Protein AF-A0A8J7PKR7-F1 (afdb_monomer)

Sequence (104 aa):
MIESKIGQRVVGLFLLLVGGGLTAWSWYTAVNDGNFYRKAAALLPVVAVAGLGMLLFPIDMERLRAEHGVDRPQKLAHYPRAWKVLFVVAILAGLGNWLAISQW

Secondary structure (DSSP, 8-state):
---SHHHHHHHHHHHHHHHHHH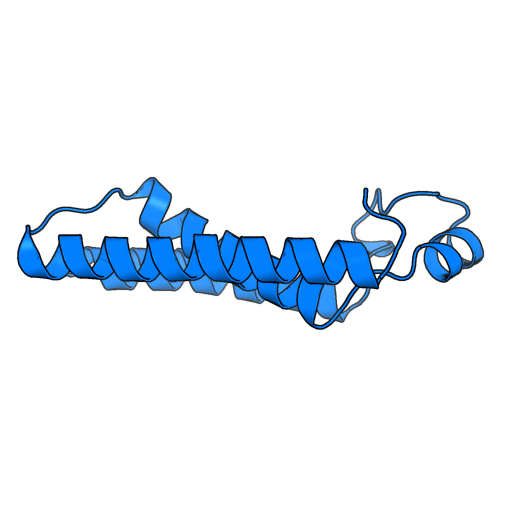HHHHHHHHHHHS---HHHHHHHHHHHHHHHHHHHS---HHHHHHHHS-SS--SGGGS-HHHHHHHHHHHHHHHHHHHHHTT-

pLDDT: mean 92.78, std 4.89, range [66.88, 98.19]

Radius of gyration: 15.97 Å; Cα contacts (8 Å, |Δi|>4): 128; chains: 1; bounding box: 36×24×44 Å

Mean predicted aligned error: 3.8 Å

Nearest PDB structures (foldseek):
  1lvf-assembly2_B  TM=3.876E-01  e=3.716E+00  Rattus norvegicus

Structure (mmCIF, N/CA/C/O backbone):
data_AF-A0A8J7PKR7-F1
#
_entry.id   AF-A0A8J7PKR7-F1
#
loop_
_atom_site.group_PDB
_atom_site.id
_atom_site.type_symbol
_atom_site.label_atom_id
_atom_site.label_alt_id
_atom_site.label_comp_id
_atom_site.label_asym_id
_atom_site.label_entity_id
_atom_site.label_seq_id
_atom_site.pdbx_PDB_ins_code
_atom_site.Cartn_x
_atom_site.Cartn_y
_atom_site.Cartn_z
_atom_site.occupancy
_atom_site.B_iso_or_equiv
_atom_site.auth_seq_id
_atom_site.auth_comp_id
_atom_site.auth_asym_id
_atom_site.auth_atom_id
_atom_site.pdbx_PDB_model_num
ATOM 1 N N . MET A 1 1 ? 13.863 -8.984 -5.688 1.00 66.88 1 MET A N 1
ATOM 2 C CA . MET A 1 1 ? 12.656 -8.445 -6.350 1.00 66.88 1 MET A CA 1
ATOM 3 C C . MET A 1 1 ? 12.141 -9.552 -7.242 1.00 66.88 1 MET A C 1
ATOM 5 O O . MET A 1 1 ? 12.970 -10.187 -7.877 1.00 66.88 1 MET A O 1
ATOM 9 N N . ILE A 1 2 ? 10.849 -9.869 -7.201 1.00 79.75 2 ILE A N 1
ATOM 10 C CA . ILE A 1 2 ? 10.322 -11.000 -7.970 1.00 79.75 2 ILE A CA 1
ATOM 11 C C . ILE A 1 2 ? 10.247 -10.590 -9.436 1.00 79.75 2 ILE A C 1
ATOM 13 O O . ILE A 1 2 ? 9.537 -9.647 -9.775 1.00 79.75 2 ILE A O 1
ATOM 17 N N . GLU A 1 3 ? 11.008 -11.268 -10.288 1.00 79.25 3 GLU A N 1
ATOM 18 C CA . GLU A 1 3 ? 11.106 -10.919 -11.708 1.00 79.25 3 GLU A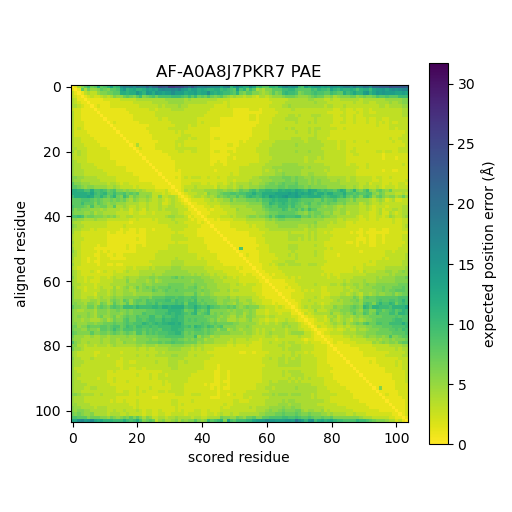 CA 1
ATOM 19 C C . GLU A 1 3 ? 9.863 -11.356 -12.484 1.00 79.25 3 GLU A C 1
ATOM 21 O O . GLU A 1 3 ? 9.389 -10.641 -13.364 1.00 79.25 3 GLU A O 1
ATOM 26 N N . SER A 1 4 ? 9.264 -12.488 -12.102 1.00 91.56 4 SER A N 1
ATOM 27 C CA . SER A 1 4 ? 8.076 -12.998 -12.777 1.00 91.56 4 SER A CA 1
ATOM 28 C C . SER A 1 4 ? 6.824 -12.199 -12.409 1.00 91.56 4 SER A C 1
ATOM 30 O O . SER A 1 4 ? 6.505 -11.981 -11.237 1.00 91.56 4 SER A O 1
ATOM 32 N N . LYS A 1 5 ? 6.041 -11.822 -13.427 1.00 92.38 5 LYS A N 1
ATOM 33 C CA . LYS A 1 5 ? 4.745 -11.146 -13.241 1.00 92.38 5 LYS A CA 1
ATOM 34 C C . LYS A 1 5 ? 3.797 -11.976 -12.367 1.00 92.38 5 LYS A C 1
ATOM 36 O O . LYS A 1 5 ? 3.095 -11.426 -11.527 1.00 92.38 5 LYS A O 1
ATOM 41 N N . ILE A 1 6 ? 3.810 -13.302 -12.524 1.00 94.94 6 ILE A N 1
ATOM 42 C CA . ILE A 1 6 ? 2.999 -14.227 -11.718 1.00 94.94 6 ILE A CA 1
ATOM 43 C C . ILE A 1 6 ? 3.432 -14.193 -10.252 1.00 94.94 6 ILE A C 1
ATOM 45 O O . ILE A 1 6 ? 2.585 -14.057 -9.375 1.00 94.94 6 ILE A O 1
ATOM 49 N N . GLY A 1 7 ? 4.733 -14.255 -9.966 1.00 95.38 7 GLY A N 1
ATOM 50 C CA . GLY A 1 7 ? 5.205 -14.215 -8.587 1.00 95.38 7 GLY A CA 1
ATOM 51 C C . GLY A 1 7 ? 4.935 -12.861 -7.917 1.00 95.38 7 GLY A C 1
ATOM 52 O O . GLY A 1 7 ? 4.539 -12.828 -6.754 1.00 95.38 7 GLY A O 1
ATOM 53 N N . GLN A 1 8 ? 5.050 -11.748 -8.656 1.00 95.31 8 GLN A N 1
ATOM 54 C CA . GLN A 1 8 ? 4.625 -10.432 -8.162 1.00 95.31 8 GLN A CA 1
ATOM 55 C C . GLN A 1 8 ? 3.134 -10.418 -7.807 1.00 95.31 8 GLN A C 1
ATOM 57 O O . GLN A 1 8 ? 2.768 -9.911 -6.751 1.00 95.31 8 GLN A O 1
ATOM 62 N N . ARG A 1 9 ? 2.280 -11.020 -8.642 1.00 96.62 9 ARG A N 1
ATOM 63 C CA . ARG A 1 9 ? 0.840 -11.128 -8.378 1.00 96.62 9 ARG A CA 1
ATOM 64 C C . ARG A 1 9 ? 0.522 -11.973 -7.153 1.00 96.62 9 ARG A C 1
ATOM 66 O O . ARG A 1 9 ? -0.319 -11.571 -6.362 1.00 96.62 9 ARG A O 1
ATOM 73 N N . VAL A 1 10 ? 1.198 -13.106 -6.971 1.00 97.75 10 VAL A N 1
ATOM 74 C CA . VAL A 1 10 ? 1.009 -13.971 -5.793 1.00 97.75 10 VAL A CA 1
ATOM 75 C C . VAL A 1 10 ? 1.385 -13.231 -4.510 1.00 97.75 10 VAL A C 1
ATOM 77 O O . VAL A 1 10 ? 0.614 -13.236 -3.553 1.00 97.75 10 VAL A O 1
ATOM 80 N N . VAL A 1 11 ? 2.522 -12.529 -4.501 1.00 96.62 11 VAL A N 1
ATOM 81 C CA . VAL A 1 11 ? 2.898 -11.689 -3.354 1.00 96.62 11 VAL A CA 1
ATOM 82 C C . VAL A 1 11 ? 1.926 -10.529 -3.170 1.00 96.62 11 VAL A C 1
ATOM 84 O O . VAL A 1 11 ? 1.539 -10.239 -2.043 1.00 96.62 11 VAL A O 1
ATOM 87 N N . GLY A 1 12 ? 1.475 -9.908 -4.258 1.00 97.19 12 GLY A N 1
ATOM 88 C CA . GLY A 1 12 ? 0.458 -8.863 -4.215 1.00 97.19 12 GLY A CA 1
ATOM 89 C C . GLY A 1 12 ? -0.842 -9.332 -3.570 1.00 97.19 12 GLY A C 1
ATOM 90 O O . GLY A 1 12 ? -1.356 -8.671 -2.672 1.00 97.19 12 GLY A O 1
ATOM 91 N N . LEU A 1 13 ? -1.327 -10.510 -3.963 1.00 98.06 13 LEU A N 1
ATOM 92 C CA . LEU A 1 13 ? -2.506 -11.139 -3.378 1.00 98.06 13 LEU A CA 1
ATOM 93 C C . LEU A 1 13 ? -2.308 -11.423 -1.886 1.00 98.06 13 LEU A C 1
ATOM 95 O O . LEU A 1 13 ? -3.179 -11.100 -1.085 1.00 98.06 13 LEU A O 1
ATOM 99 N N . PHE A 1 14 ? -1.156 -11.976 -1.502 1.00 97.94 14 PHE A N 1
ATOM 100 C CA . PHE A 1 14 ? -0.832 -12.216 -0.098 1.00 97.94 14 PHE A CA 1
ATOM 101 C C . PHE A 1 14 ? -0.857 -10.919 0.726 1.00 97.94 14 PHE A C 1
ATOM 103 O O . PHE A 1 14 ? -1.518 -10.862 1.761 1.00 97.94 14 PHE A O 1
ATOM 110 N N . LEU A 1 15 ? -0.200 -9.855 0.250 1.00 97.88 15 LEU A N 1
ATOM 111 C CA . LEU A 1 15 ? -0.182 -8.555 0.929 1.00 97.88 15 LEU A CA 1
ATOM 112 C C . LEU A 1 15 ? -1.572 -7.917 1.004 1.00 97.88 15 LEU A C 1
ATOM 114 O O . LEU A 1 15 ? -1.913 -7.333 2.030 1.00 97.88 15 LEU A O 1
ATOM 118 N N . LEU A 1 16 ? -2.379 -8.051 -0.050 1.00 98.06 16 LEU A N 1
ATOM 119 C CA . LEU A 1 16 ? -3.759 -7.574 -0.070 1.00 98.06 16 LEU A CA 1
ATOM 120 C C . LEU A 1 16 ? -4.601 -8.274 1.002 1.00 98.06 16 LEU A C 1
ATOM 122 O O . LEU A 1 16 ? -5.283 -7.605 1.773 1.00 98.06 16 LEU A O 1
ATOM 126 N N . LEU A 1 17 ? -4.528 -9.605 1.070 1.00 98.19 17 LEU A N 1
ATOM 127 C CA . LEU A 1 17 ? -5.289 -10.400 2.033 1.00 98.19 17 LEU A CA 1
ATOM 128 C C . LEU A 1 17 ? -4.845 -10.133 3.473 1.00 98.19 17 LEU A C 1
ATOM 130 O O . LEU A 1 17 ? -5.689 -9.919 4.338 1.00 98.19 17 LEU A O 1
ATOM 134 N N . VAL A 1 18 ? -3.536 -10.099 3.732 1.00 97.69 18 VAL A N 1
ATOM 135 C CA . VAL A 1 18 ? -3.003 -9.841 5.078 1.00 97.69 18 VAL A CA 1
ATOM 136 C C . VAL A 1 18 ? -3.265 -8.398 5.503 1.00 97.69 18 VAL A C 1
ATOM 138 O O . VAL A 1 18 ? -3.787 -8.171 6.589 1.00 97.69 18 VAL A O 1
ATOM 141 N N . GLY A 1 19 ? -2.949 -7.418 4.654 1.00 97.44 19 GLY A N 1
ATOM 142 C CA . GLY A 1 19 ? -3.183 -6.005 4.949 1.00 97.44 19 GLY A CA 1
ATOM 143 C C . GLY A 1 19 ? -4.667 -5.713 5.155 1.00 97.44 19 GLY A C 1
ATOM 144 O O . GLY A 1 19 ? -5.046 -5.165 6.185 1.00 97.44 19 GLY A O 1
ATOM 145 N N . GLY A 1 20 ? -5.517 -6.150 4.222 1.00 97.50 20 GLY A N 1
ATOM 146 C CA . GLY A 1 20 ? -6.964 -5.951 4.298 1.00 97.50 20 GLY A CA 1
ATOM 147 C C . GLY A 1 20 ? -7.603 -6.695 5.469 1.00 97.50 20 GLY A C 1
ATOM 148 O O . GLY A 1 20 ? -8.401 -6.113 6.200 1.00 97.50 20 GLY A 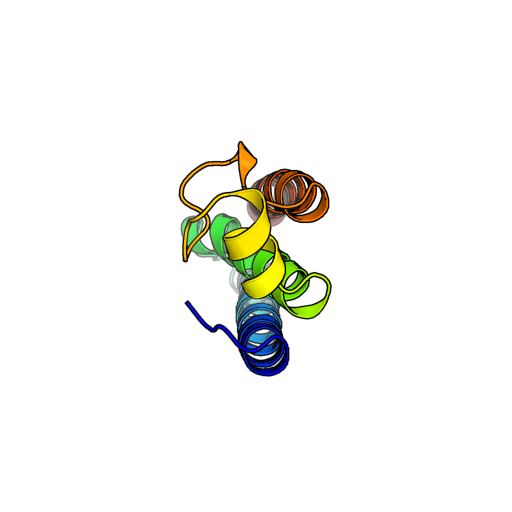O 1
ATOM 149 N N . GLY A 1 21 ? -7.209 -7.950 5.699 1.00 97.25 21 GLY A N 1
ATOM 150 C CA . GLY A 1 21 ? -7.693 -8.757 6.817 1.00 97.25 21 GLY A CA 1
ATOM 151 C C . GLY A 1 21 ? -7.322 -8.162 8.174 1.00 97.25 21 GLY A C 1
ATOM 152 O O . GLY A 1 21 ? -8.180 -8.048 9.045 1.00 97.25 21 GLY A O 1
ATOM 153 N N . LEU A 1 22 ? -6.078 -7.707 8.348 1.00 96.44 22 LEU A N 1
ATOM 154 C CA . LEU A 1 22 ? -5.651 -7.059 9.589 1.00 96.44 22 LEU A CA 1
ATOM 155 C C . LEU A 1 22 ? -6.270 -5.664 9.765 1.00 96.44 22 LEU A C 1
ATOM 157 O O . LEU A 1 22 ? -6.549 -5.267 10.894 1.00 96.44 22 LEU A O 1
ATOM 161 N N . THR A 1 23 ? -6.528 -4.919 8.684 1.00 96.94 23 THR A N 1
ATOM 162 C CA . THR A 1 23 ? -7.309 -3.674 8.759 1.00 96.94 23 THR A CA 1
ATOM 163 C C . THR A 1 23 ? -8.735 -3.955 9.232 1.00 96.94 23 THR A C 1
ATOM 165 O O . THR A 1 23 ? -9.202 -3.284 10.150 1.00 96.94 23 THR A O 1
ATOM 168 N N . ALA A 1 24 ? -9.406 -4.963 8.667 1.00 96.56 24 ALA A N 1
ATOM 169 C CA . ALA A 1 24 ? -10.748 -5.365 9.088 1.00 96.56 24 ALA A CA 1
ATOM 170 C C . ALA A 1 24 ? -10.769 -5.838 10.550 1.00 96.56 24 ALA A C 1
ATOM 172 O O . ALA A 1 24 ? -11.637 -5.432 11.319 1.00 96.56 24 ALA A O 1
ATOM 173 N N . TRP A 1 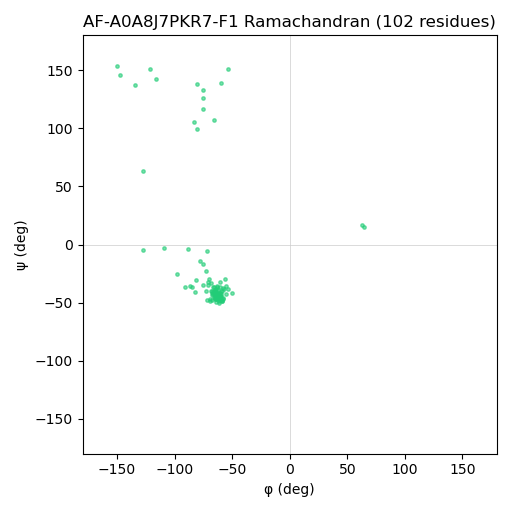25 ? -9.769 -6.624 10.960 1.00 95.31 25 TRP A N 1
ATOM 174 C CA . TRP A 1 25 ? -9.589 -7.028 12.353 1.00 95.31 25 TRP A CA 1
ATOM 175 C C . TRP A 1 25 ? -9.400 -5.821 13.278 1.00 95.31 25 TRP A C 1
ATOM 177 O O . TRP A 1 25 ? -10.020 -5.753 14.332 1.00 95.31 25 TRP A O 1
ATOM 187 N N . SER A 1 26 ? -8.576 -4.843 12.890 1.00 94.94 26 SER A N 1
ATOM 188 C CA . SER A 1 26 ? -8.360 -3.635 13.695 1.00 94.94 26 SER A CA 1
ATOM 189 C C . SER A 1 26 ? -9.652 -2.846 13.902 1.00 94.94 26 SER A C 1
ATOM 191 O O . SER A 1 26 ? -9.846 -2.283 14.974 1.00 94.94 26 SER A O 1
ATOM 193 N N . TRP A 1 27 ? -10.522 -2.792 12.894 1.00 95.88 27 TRP A N 1
ATOM 194 C CA . TRP A 1 27 ? -11.848 -2.189 13.022 1.00 95.88 27 TRP A CA 1
ATOM 195 C C . TRP A 1 27 ? -12.756 -2.994 13.945 1.00 95.88 27 TRP A C 1
ATOM 197 O O . TRP A 1 27 ? -13.443 -2.414 14.780 1.00 95.88 27 TRP A O 1
ATOM 207 N N . TYR A 1 28 ? -12.720 -4.322 13.840 1.00 95.12 28 TYR A N 1
ATOM 208 C CA . TYR A 1 28 ? -13.452 -5.200 14.745 1.00 95.12 28 TYR A CA 1
ATOM 209 C C . TYR A 1 28 ? -13.052 -4.964 16.211 1.00 95.12 28 TYR A C 1
ATOM 211 O O . TYR A 1 28 ? -13.930 -4.819 17.056 1.00 95.12 28 TYR A O 1
ATOM 219 N N . THR A 1 29 ? -11.757 -4.859 16.527 1.00 93.69 29 THR A N 1
ATOM 220 C CA . THR A 1 29 ? -11.312 -4.590 17.908 1.00 93.69 29 THR A CA 1
ATOM 221 C C . THR A 1 29 ? -11.612 -3.159 18.350 1.00 93.69 29 THR A C 1
ATOM 223 O O . THR A 1 29 ? -11.958 -2.944 19.506 1.00 93.69 29 THR A O 1
ATOM 226 N N . ALA A 1 30 ? -11.536 -2.173 17.448 1.00 94.31 30 ALA A N 1
ATOM 227 C CA . ALA A 1 30 ? -11.900 -0.795 17.778 1.00 94.31 30 ALA A CA 1
ATOM 228 C C . ALA A 1 30 ? -13.375 -0.691 18.192 1.00 94.31 30 ALA A C 1
ATOM 230 O O . ALA A 1 30 ? -13.684 -0.096 19.216 1.00 94.31 30 ALA A O 1
ATOM 231 N N . VAL A 1 31 ? -14.272 -1.328 17.433 1.00 95.25 31 VAL A N 1
ATOM 232 C CA . VAL A 1 31 ? -15.719 -1.270 17.686 1.00 95.25 31 VAL A CA 1
ATOM 233 C C . VAL A 1 31 ? -16.129 -2.082 18.917 1.00 95.25 31 VAL A C 1
ATOM 235 O O . VAL A 1 31 ? -16.992 -1.636 19.667 1.00 95.25 31 VAL A O 1
ATOM 238 N N . ASN A 1 32 ? -15.543 -3.264 19.132 1.00 94.69 32 ASN A N 1
ATOM 239 C CA . ASN A 1 32 ? -15.972 -4.158 20.216 1.00 94.69 32 ASN A CA 1
ATOM 240 C C . ASN A 1 32 ? -15.214 -3.936 21.531 1.00 94.69 32 ASN A C 1
ATOM 242 O O . ASN A 1 32 ? -15.816 -4.018 22.599 1.00 94.69 32 ASN A O 1
ATOM 246 N N . ASP A 1 33 ? -13.916 -3.636 21.459 1.00 92.31 33 ASP A N 1
ATOM 247 C CA . ASP A 1 33 ? -13.035 -3.571 22.631 1.00 92.31 33 ASP A CA 1
ATOM 248 C C . ASP A 1 33 ? -12.610 -2.131 22.969 1.00 92.31 33 ASP A C 1
ATOM 250 O O . ASP A 1 33 ? -11.865 -1.920 23.930 1.00 92.31 33 ASP A O 1
ATOM 254 N N . GLY A 1 34 ? -13.018 -1.141 22.161 1.00 89.75 34 GLY A N 1
ATOM 255 C CA . GLY A 1 34 ? -12.630 0.270 22.304 1.00 89.75 34 GLY A CA 1
ATOM 256 C C . GLY A 1 34 ? -11.127 0.513 22.137 1.00 89.75 34 GLY A C 1
ATOM 257 O O . GLY A 1 34 ? -10.600 1.526 22.591 1.00 89.75 34 GLY A O 1
ATOM 258 N N . ASN A 1 35 ? -10.401 -0.449 21.555 1.00 87.06 35 ASN A N 1
ATOM 259 C CA . ASN A 1 35 ? -8.946 -0.432 21.490 1.00 87.06 35 ASN A CA 1
ATOM 260 C C . ASN A 1 35 ? -8.435 -0.794 20.094 1.00 87.06 35 ASN A C 1
ATOM 262 O O . ASN A 1 35 ? -8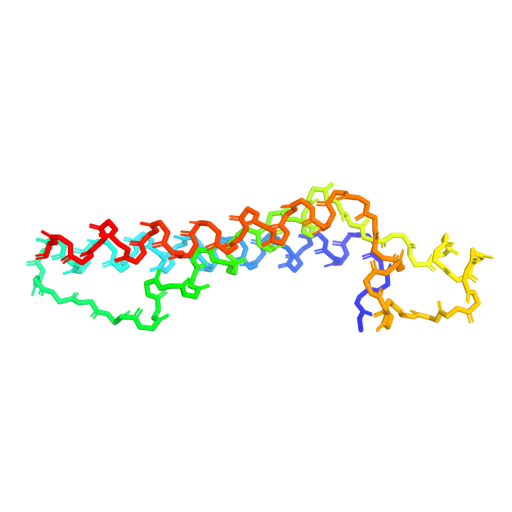.869 -1.756 19.457 1.00 87.06 35 ASN A O 1
ATOM 266 N N . PHE A 1 36 ? -7.432 -0.044 19.632 1.00 90.81 36 PHE A N 1
ATOM 267 C CA . PHE A 1 36 ? -6.729 -0.331 18.387 1.00 90.81 36 PHE A CA 1
ATOM 268 C C . PHE A 1 36 ? -5.270 0.131 18.425 1.00 90.81 36 PHE A C 1
ATOM 270 O O . PHE A 1 36 ? -4.884 1.092 19.097 1.00 90.81 36 PHE A O 1
ATOM 277 N N . TYR A 1 37 ? -4.432 -0.529 17.629 1.00 89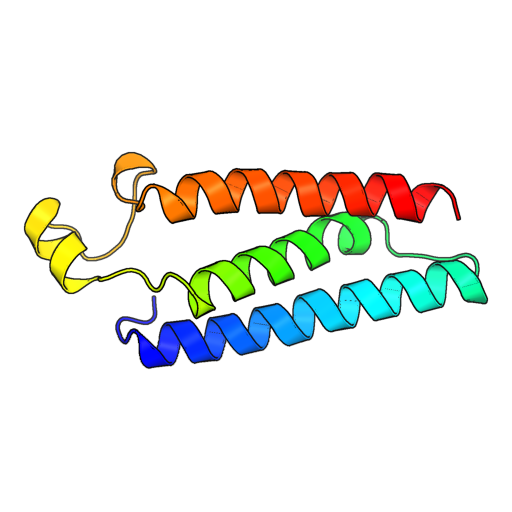.62 37 TYR A N 1
ATOM 278 C CA . TYR A 1 37 ? -3.035 -0.140 17.474 1.00 89.62 37 TYR A CA 1
ATOM 279 C C . TYR A 1 37 ? -2.905 0.983 16.444 1.00 89.62 37 TYR A C 1
ATOM 281 O O . TYR A 1 37 ? -2.949 0.744 15.238 1.00 89.62 37 TYR A O 1
ATOM 289 N N . ARG A 1 38 ? -2.655 2.213 16.909 1.00 87.25 38 ARG A N 1
ATOM 290 C CA . ARG A 1 38 ? -2.541 3.416 16.053 1.00 87.25 38 ARG A CA 1
ATOM 291 C C . ARG A 1 38 ? -1.601 3.249 14.853 1.00 87.25 38 ARG A C 1
ATOM 293 O O . ARG A 1 38 ? -1.928 3.665 13.748 1.00 87.25 38 ARG A O 1
ATOM 300 N N . LYS A 1 39 ? -0.441 2.612 15.049 1.00 88.94 39 LYS A N 1
ATOM 301 C CA . LYS A 1 39 ? 0.524 2.363 13.961 1.00 88.94 39 LYS A CA 1
ATOM 302 C C . LYS A 1 39 ? -0.021 1.376 12.923 1.00 88.94 39 LYS A C 1
ATOM 304 O O . LYS A 1 39 ? 0.174 1.579 11.729 1.00 88.94 39 LYS A O 1
ATOM 309 N N . ALA A 1 40 ? -0.715 0.333 13.373 1.00 88.19 40 ALA A N 1
ATOM 310 C CA . ALA A 1 40 ? -1.307 -0.674 12.498 1.00 88.19 40 ALA A CA 1
ATOM 311 C C . ALA A 1 40 ? -2.470 -0.083 11.685 1.00 88.19 40 ALA A C 1
ATOM 313 O O . ALA A 1 40 ? -2.549 -0.306 10.480 1.00 88.19 40 ALA A O 1
ATOM 314 N N . ALA A 1 41 ? -3.291 0.762 12.315 1.00 87.50 41 ALA A N 1
ATOM 315 C CA . ALA A 1 41 ? -4.364 1.500 11.656 1.00 87.50 41 ALA A CA 1
ATOM 316 C C . ALA A 1 41 ? -3.881 2.348 10.466 1.00 87.50 41 ALA A C 1
ATOM 318 O O . ALA A 1 41 ? -4.583 2.440 9.465 1.00 87.50 41 ALA A O 1
ATOM 319 N N . ALA A 1 42 ? -2.684 2.935 10.533 1.00 91.00 42 ALA A N 1
ATOM 320 C CA . ALA A 1 42 ? -2.127 3.689 9.411 1.00 91.00 42 ALA A CA 1
ATOM 321 C C . ALA A 1 42 ? -1.446 2.789 8.361 1.00 91.00 42 ALA A C 1
ATOM 323 O O . ALA A 1 42 ? -1.584 3.019 7.163 1.00 91.00 42 ALA A O 1
ATOM 324 N N . LEU A 1 43 ? -0.696 1.767 8.790 1.00 93.56 43 LEU A N 1
ATOM 325 C CA . LEU A 1 43 ? 0.179 0.993 7.899 1.00 93.56 43 LEU A CA 1
ATOM 326 C C . LEU A 1 43 ? -0.526 -0.148 7.156 1.00 93.56 43 LEU A C 1
ATOM 328 O O . LEU A 1 43 ? -0.202 -0.415 6.003 1.00 93.56 43 LEU A O 1
ATOM 332 N N . LEU A 1 44 ? -1.480 -0.836 7.780 1.00 95.12 44 LEU A N 1
ATOM 333 C CA . LEU A 1 44 ? -2.118 -2.013 7.178 1.00 95.12 44 LEU A CA 1
ATOM 334 C C . LEU A 1 44 ? -2.932 -1.698 5.906 1.00 95.12 44 LEU A C 1
ATOM 336 O O . LEU A 1 44 ? -2.785 -2.435 4.926 1.00 95.12 44 LEU A O 1
ATOM 340 N N . PRO A 1 45 ? -3.678 -0.577 5.830 1.00 95.75 45 PRO A N 1
ATOM 341 C CA . PRO A 1 45 ? -4.330 -0.169 4.587 1.00 95.75 45 PRO A CA 1
ATOM 342 C C . PRO A 1 45 ? -3.325 0.151 3.472 1.00 95.75 45 PRO A C 1
ATOM 344 O O . PRO A 1 45 ? -3.563 -0.189 2.316 1.00 95.75 45 PRO A O 1
ATOM 347 N N . VAL A 1 46 ? -2.172 0.749 3.807 1.00 97.06 46 VAL A N 1
ATOM 348 C CA . VAL A 1 46 ? -1.081 1.010 2.845 1.00 97.06 46 VAL A CA 1
ATOM 349 C C . VAL A 1 46 ? -0.583 -0.309 2.255 1.00 97.06 46 VAL A C 1
ATOM 351 O O . VAL A 1 46 ? -0.425 -0.421 1.041 1.00 97.06 46 VAL A O 1
ATOM 354 N N . VAL A 1 47 ? -0.372 -1.321 3.104 1.00 96.62 47 VAL A N 1
ATOM 355 C CA . VAL A 1 47 ? 0.057 -2.662 2.680 1.00 96.62 47 VAL A CA 1
ATOM 356 C C . VAL A 1 47 ? -0.990 -3.310 1.774 1.00 96.62 47 VAL A C 1
ATOM 358 O O . VAL A 1 47 ? -0.627 -3.865 0.737 1.00 96.62 47 VAL A O 1
ATOM 361 N N . ALA A 1 48 ? -2.276 -3.186 2.109 1.00 97.44 48 ALA A N 1
ATOM 362 C CA . ALA A 1 48 ? -3.362 -3.715 1.290 1.00 97.44 48 ALA A CA 1
ATOM 363 C C . ALA A 1 48 ? -3.382 -3.080 -0.114 1.00 97.44 48 ALA A C 1
ATOM 365 O O . ALA A 1 48 ? -3.422 -3.788 -1.121 1.00 97.44 48 ALA A O 1
ATOM 366 N N . VAL A 1 49 ? -3.278 -1.747 -0.194 1.00 97.56 49 VAL A N 1
ATOM 367 C CA . VAL A 1 49 ? -3.240 -1.009 -1.469 1.00 97.56 49 VAL A CA 1
ATOM 368 C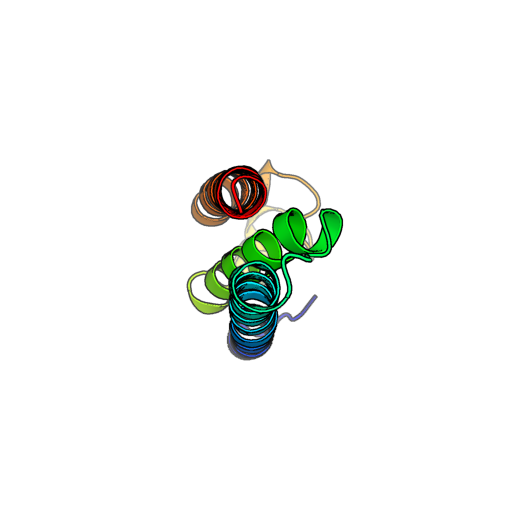 C . VAL A 1 49 ? -1.979 -1.337 -2.272 1.00 97.56 49 VAL A C 1
ATOM 370 O O . VAL A 1 49 ? -2.056 -1.518 -3.487 1.00 97.56 49 VAL A O 1
ATOM 373 N N . ALA A 1 50 ? -0.821 -1.469 -1.620 1.00 95.62 50 ALA A N 1
ATOM 374 C CA . ALA A 1 50 ? 0.409 -1.894 -2.285 1.00 95.62 50 ALA A CA 1
ATOM 375 C C . ALA A 1 50 ? 0.280 -3.316 -2.859 1.00 95.62 50 ALA A C 1
ATOM 377 O O . ALA A 1 50 ? 0.678 -3.556 -4.001 1.00 95.62 50 ALA A O 1
ATOM 378 N N . GLY A 1 51 ? -0.334 -4.236 -2.106 1.00 96.31 51 GLY A N 1
ATOM 379 C CA . GLY A 1 51 ? -0.650 -5.588 -2.563 1.00 96.31 51 GLY A CA 1
ATOM 380 C C . GLY A 1 51 ? -1.562 -5.595 -3.791 1.00 96.31 51 GLY A C 1
ATOM 381 O O . GLY A 1 51 ? -1.253 -6.247 -4.791 1.00 96.31 51 GLY A O 1
ATOM 382 N N . LEU A 1 52 ? -2.623 -4.783 -3.770 1.00 97.12 52 LEU A N 1
ATOM 383 C CA . LEU A 1 52 ? -3.503 -4.572 -4.924 1.00 97.12 52 LEU A CA 1
ATOM 384 C C . LEU A 1 52 ? -2.732 -4.025 -6.136 1.00 97.12 52 LEU A C 1
ATOM 386 O O . LEU A 1 52 ? -2.939 -4.471 -7.264 1.00 97.12 52 LEU A O 1
ATOM 390 N N . GLY A 1 53 ? -1.799 -3.102 -5.900 1.00 95.88 53 GLY A N 1
ATOM 391 C CA . GLY A 1 53 ? -0.903 -2.564 -6.917 1.00 95.88 53 GLY A CA 1
ATOM 392 C C . GLY A 1 53 ? -0.046 -3.633 -7.591 1.00 95.88 53 GLY A C 1
ATOM 393 O O . GLY A 1 53 ? -0.017 -3.708 -8.817 1.00 95.88 53 GLY A O 1
ATOM 394 N N . MET A 1 54 ? 0.595 -4.505 -6.807 1.00 94.62 54 MET A N 1
ATOM 395 C CA . MET A 1 54 ? 1.377 -5.635 -7.332 1.00 94.62 54 MET A CA 1
ATOM 396 C C . MET A 1 54 ? 0.512 -6.643 -8.098 1.00 94.62 54 MET A C 1
ATOM 398 O O . MET A 1 54 ? 0.960 -7.213 -9.094 1.00 94.62 54 MET A O 1
ATOM 402 N N . LEU A 1 55 ? -0.723 -6.862 -7.642 1.00 95.38 55 LEU A N 1
ATOM 403 C CA . LEU A 1 55 ? -1.664 -7.788 -8.264 1.00 95.38 55 LEU A CA 1
ATOM 404 C C . LEU A 1 55 ? -2.146 -7.285 -9.636 1.00 95.38 55 LEU A C 1
ATOM 406 O O . LEU A 1 55 ? -2.150 -8.035 -10.616 1.00 95.38 55 LEU A O 1
ATOM 410 N N . LEU A 1 56 ? -2.530 -6.012 -9.720 1.00 95.88 56 LEU A N 1
ATOM 411 C CA . LEU A 1 56 ? -3.114 -5.427 -10.929 1.00 95.88 56 LEU A CA 1
ATOM 412 C C . LEU A 1 56 ? -2.058 -4.905 -11.910 1.00 95.88 56 LEU A C 1
ATOM 414 O O . LEU A 1 56 ? -2.222 -5.039 -13.122 1.00 95.88 56 LEU A O 1
ATOM 418 N N . PHE A 1 57 ? -0.957 -4.352 -11.401 1.00 95.12 57 PHE A N 1
ATOM 419 C CA . PHE A 1 57 ? 0.053 -3.645 -12.189 1.00 95.12 57 PHE A CA 1
ATOM 420 C C . PHE A 1 57 ? 1.468 -4.187 -11.920 1.00 95.12 57 PHE A C 1
ATOM 422 O O . PHE A 1 57 ? 2.329 -3.446 -11.434 1.00 95.12 57 PHE A O 1
ATOM 429 N N . PRO A 1 58 ? 1.752 -5.467 -12.232 1.00 93.62 58 PRO A N 1
ATOM 430 C CA . PRO A 1 58 ? 3.095 -6.011 -12.063 1.00 93.62 58 PRO A CA 1
ATOM 431 C C . PRO A 1 58 ? 4.107 -5.220 -12.906 1.00 93.62 58 PRO A C 1
ATOM 433 O O . PRO A 1 58 ? 3.834 -4.848 -14.050 1.00 93.62 58 PRO A O 1
ATOM 436 N N . ILE A 1 59 ? 5.279 -4.961 -12.333 1.00 91.88 59 ILE A N 1
ATOM 437 C CA . ILE A 1 59 ? 6.366 -4.241 -12.994 1.00 91.88 59 ILE A CA 1
ATOM 438 C C . ILE A 1 59 ? 7.024 -5.175 -14.003 1.00 91.88 59 ILE A C 1
ATOM 440 O O . ILE A 1 59 ? 7.456 -6.280 -13.668 1.00 91.88 59 ILE A O 1
ATOM 444 N N . ASP A 1 60 ? 7.110 -4.700 -15.240 1.00 90.94 60 ASP A N 1
ATOM 445 C CA . ASP A 1 60 ? 7.797 -5.382 -16.323 1.00 90.94 60 ASP A CA 1
ATOM 446 C C . ASP A 1 60 ? 9.309 -5.123 -16.231 1.00 90.94 60 ASP A C 1
ATOM 448 O O . ASP A 1 60 ? 9.791 -4.050 -16.598 1.00 90.94 60 ASP A O 1
ATOM 452 N N . MET A 1 61 ? 10.047 -6.090 -15.679 1.00 89.00 61 MET A N 1
ATOM 453 C CA . MET A 1 61 ? 11.494 -5.964 -15.471 1.00 89.00 61 MET A CA 1
ATOM 454 C C . MET A 1 61 ? 12.282 -5.991 -16.784 1.00 89.00 61 MET A C 1
ATOM 456 O O . MET A 1 61 ? 13.326 -5.349 -16.871 1.00 89.00 61 MET A O 1
ATOM 460 N N . GLU A 1 62 ? 11.783 -6.681 -17.813 1.00 89.44 62 GLU A N 1
ATOM 461 C CA . GLU A 1 62 ? 12.425 -6.712 -19.132 1.00 89.44 62 GLU A CA 1
ATOM 462 C C . GLU A 1 62 ? 12.347 -5.335 -19.786 1.00 89.44 62 GLU A C 1
ATOM 464 O O . GLU A 1 62 ? 13.363 -4.786 -20.218 1.00 89.44 62 GLU A O 1
ATOM 469 N N . ARG A 1 63 ? 11.155 -4.726 -19.766 1.00 88.88 63 ARG A N 1
ATOM 470 C CA . ARG A 1 63 ? 10.958 -3.356 -20.247 1.00 88.88 63 ARG A CA 1
ATOM 471 C C . ARG A 1 63 ? 11.792 -2.350 -19.457 1.00 88.88 63 ARG A C 1
ATOM 473 O O . ARG A 1 63 ? 12.400 -1.464 -20.049 1.00 88.88 63 ARG A O 1
ATOM 480 N N . LEU A 1 64 ? 11.851 -2.501 -18.135 1.00 90.12 64 LEU A N 1
ATOM 481 C CA . LEU A 1 64 ? 12.657 -1.641 -17.272 1.00 90.12 64 LEU A CA 1
ATOM 482 C C . LEU A 1 64 ? 14.150 -1.707 -17.631 1.00 90.12 64 LEU A C 1
ATOM 484 O O . LEU A 1 64 ? 14.805 -0.669 -17.747 1.00 90.12 64 LEU A O 1
ATOM 488 N N . ARG A 1 65 ? 14.681 -2.919 -17.824 1.00 89.94 65 ARG A N 1
ATOM 489 C CA . ARG A 1 65 ? 16.076 -3.132 -18.219 1.00 89.94 65 ARG A CA 1
ATOM 490 C C . ARG A 1 65 ? 16.350 -2.550 -19.607 1.00 89.94 65 ARG A C 1
ATOM 492 O O . ARG A 1 65 ? 17.387 -1.923 -19.790 1.00 89.94 65 ARG A O 1
ATOM 499 N N . ALA A 1 66 ? 15.422 -2.700 -20.552 1.00 90.19 66 ALA A N 1
ATOM 500 C CA . ALA A 1 66 ? 15.558 -2.151 -21.900 1.00 90.19 66 ALA A CA 1
ATOM 501 C C . ALA A 1 66 ? 15.532 -0.610 -21.932 1.00 90.19 66 ALA A C 1
ATOM 503 O O . ALA A 1 66 ? 16.337 -0.001 -22.629 1.00 90.19 66 ALA A O 1
ATOM 504 N N . GLU A 1 67 ? 14.637 0.031 -21.173 1.00 89.62 67 GLU A N 1
ATOM 505 C CA . GLU A 1 67 ? 14.470 1.495 -21.183 1.00 89.62 67 GLU A CA 1
ATOM 506 C C . GLU A 1 67 ? 15.504 2.233 -20.316 1.00 89.62 67 GLU A C 1
ATOM 508 O O . GLU A 1 67 ? 15.850 3.381 -20.601 1.00 89.62 67 GLU A O 1
ATOM 513 N N . HIS A 1 68 ? 15.985 1.610 -19.237 1.00 89.38 68 HIS A N 1
ATOM 514 C CA . HIS A 1 68 ? 16.806 2.290 -18.230 1.00 89.38 68 HIS A CA 1
ATOM 515 C C . HIS A 1 68 ? 18.139 1.601 -17.920 1.00 89.38 68 HIS A C 1
ATOM 517 O O . HIS A 1 68 ? 18.917 2.143 -17.137 1.00 89.38 68 HIS A O 1
ATOM 523 N N . GLY A 1 69 ? 18.419 0.427 -18.494 1.00 90.69 69 GLY A N 1
ATOM 524 C CA . GLY A 1 69 ? 19.668 -0.308 -18.263 1.00 90.69 69 GLY A CA 1
ATOM 525 C C . GLY A 1 69 ? 19.855 -0.792 -16.821 1.00 90.69 69 GLY A C 1
ATOM 526 O O . GLY A 1 69 ? 20.967 -1.140 -16.435 1.00 90.69 69 GLY A O 1
ATOM 527 N N . VAL A 1 70 ? 18.792 -0.789 -16.009 1.00 88.75 70 VAL A N 1
ATOM 528 C CA . VAL A 1 70 ? 18.831 -1.195 -14.599 1.00 88.75 70 VAL A CA 1
ATOM 529 C C . VAL A 1 70 ? 17.971 -2.425 -14.356 1.00 88.75 70 VAL A C 1
ATOM 531 O O . VAL A 1 70 ? 16.864 -2.542 -14.873 1.00 88.75 70 VAL A O 1
ATOM 534 N N . ASP A 1 71 ? 18.447 -3.302 -13.479 1.00 86.38 71 ASP A N 1
ATOM 535 C CA . ASP A 1 71 ? 17.730 -4.531 -13.117 1.00 86.38 71 ASP A CA 1
ATOM 536 C C . ASP A 1 71 ? 16.582 -4.290 -12.129 1.00 86.38 71 ASP A C 1
ATOM 538 O O . ASP A 1 71 ? 15.776 -5.181 -11.866 1.00 86.38 71 ASP A O 1
ATOM 542 N N . ARG A 1 72 ? 16.534 -3.107 -11.501 1.00 84.50 72 ARG A N 1
ATOM 543 C CA . ARG A 1 72 ? 15.556 -2.767 -10.459 1.00 84.50 72 ARG A CA 1
ATOM 544 C C . ARG A 1 72 ? 15.193 -1.281 -10.503 1.00 84.50 72 ARG A C 1
ATOM 546 O O . ARG A 1 72 ? 16.069 -0.449 -10.762 1.00 84.50 72 ARG A O 1
ATOM 553 N N . PRO A 1 73 ? 13.944 -0.900 -10.182 1.00 86.44 73 PRO A N 1
ATOM 554 C CA . PRO A 1 73 ? 13.572 0.502 -10.049 1.00 86.44 73 PRO A CA 1
ATOM 555 C C . PRO A 1 73 ? 14.309 1.147 -8.864 1.00 86.44 73 PRO A C 1
ATOM 557 O O . PRO A 1 73 ? 14.002 0.877 -7.706 1.00 86.44 73 PRO A O 1
ATOM 560 N N . GLN A 1 74 ? 15.296 1.998 -9.148 1.00 85.94 74 GLN A N 1
ATOM 561 C CA . GLN A 1 74 ? 16.059 2.738 -8.130 1.00 85.94 74 GLN A CA 1
ATOM 562 C C . GLN A 1 74 ? 15.547 4.168 -7.929 1.00 85.94 74 GLN A C 1
ATOM 564 O O . GLN A 1 74 ? 15.740 4.758 -6.870 1.00 85.94 74 GLN A O 1
ATOM 569 N N . LYS A 1 75 ? 14.900 4.741 -8.949 1.00 88.62 75 LYS A N 1
ATOM 570 C CA . LYS A 1 75 ? 14.403 6.121 -8.946 1.00 88.62 75 LYS A CA 1
ATOM 571 C C . LYS A 1 75 ? 12.899 6.129 -9.169 1.00 88.62 75 LYS A C 1
ATOM 573 O O . LYS A 1 75 ? 12.379 5.298 -9.908 1.00 88.62 75 LYS A O 1
ATOM 578 N N . LEU A 1 76 ? 12.207 7.132 -8.628 1.00 83.12 76 LEU A N 1
ATOM 579 C CA . LEU A 1 76 ? 10.774 7.341 -8.888 1.00 83.12 76 LEU A CA 1
ATOM 580 C C . LEU A 1 76 ? 10.462 7.469 -10.387 1.00 83.12 76 LEU A C 1
ATOM 582 O O . LEU A 1 76 ? 9.383 7.085 -10.828 1.00 83.12 76 LEU A O 1
ATOM 586 N N . ALA A 1 77 ? 11.410 7.969 -11.184 1.00 86.62 77 ALA A N 1
ATOM 587 C CA . ALA A 1 77 ? 11.279 8.053 -12.635 1.00 86.62 77 ALA A CA 1
ATOM 588 C C . ALA A 1 77 ? 11.081 6.682 -13.306 1.00 86.62 77 ALA A C 1
ATOM 590 O O . ALA A 1 77 ? 10.339 6.612 -14.278 1.00 86.62 77 ALA A O 1
ATOM 591 N N . HIS A 1 78 ? 11.668 5.615 -12.751 1.00 89.62 78 HIS A N 1
ATOM 592 C CA . HIS A 1 78 ? 11.628 4.257 -13.305 1.00 89.62 78 HIS A CA 1
ATOM 593 C C . HIS A 1 78 ? 10.276 3.561 -13.089 1.00 89.62 78 HIS A C 1
ATOM 595 O O . HIS A 1 78 ? 9.990 2.543 -13.711 1.00 89.62 78 HIS A O 1
ATOM 601 N N . TYR A 1 79 ? 9.452 4.070 -12.168 1.00 87.25 79 TYR A N 1
ATOM 602 C CA . TYR A 1 79 ? 8.163 3.460 -11.875 1.00 87.25 79 TYR A CA 1
ATOM 603 C C . TYR A 1 79 ? 7.107 3.869 -12.911 1.00 87.25 79 TYR A C 1
ATOM 605 O O . TYR A 1 79 ? 6.992 5.060 -13.239 1.00 87.25 79 TYR A O 1
ATOM 613 N N . PRO A 1 80 ? 6.262 2.921 -13.364 1.00 89.25 80 PRO A N 1
ATOM 614 C CA . PRO A 1 80 ? 5.100 3.231 -14.185 1.00 89.25 80 PRO A CA 1
ATOM 615 C C . PRO A 1 80 ? 4.201 4.281 -13.523 1.00 89.25 80 PRO A C 1
ATOM 617 O O . PRO A 1 80 ? 4.099 4.352 -12.297 1.00 89.25 80 PRO A O 1
ATOM 620 N N . ARG A 1 81 ? 3.481 5.071 -14.330 1.00 92.00 81 ARG A N 1
ATOM 621 C CA . ARG A 1 81 ? 2.548 6.098 -13.819 1.00 92.00 81 ARG A CA 1
ATOM 622 C C . ARG A 1 81 ? 1.531 5.521 -12.825 1.00 92.00 81 ARG A C 1
ATOM 624 O O . ARG A 1 81 ? 1.272 6.154 -11.808 1.00 92.00 81 ARG A O 1
ATOM 631 N N . ALA A 1 82 ? 1.037 4.305 -13.077 1.00 93.12 82 ALA A N 1
ATOM 632 C CA . ALA A 1 82 ? 0.121 3.597 -12.181 1.00 93.12 82 ALA A CA 1
ATOM 633 C C . ALA A 1 82 ? 0.685 3.448 -10.756 1.00 93.12 82 ALA A C 1
ATOM 635 O O . ALA A 1 82 ? -0.020 3.717 -9.791 1.00 93.12 82 ALA A O 1
ATOM 636 N N . TRP A 1 83 ? 1.973 3.118 -10.616 1.00 93.62 83 TRP A N 1
ATOM 637 C CA . TRP A 1 83 ? 2.631 2.970 -9.315 1.00 93.62 83 TRP A CA 1
ATOM 638 C C . TRP A 1 83 ? 2.776 4.291 -8.557 1.00 93.62 83 TRP A C 1
ATOM 640 O O . TRP A 1 83 ? 2.663 4.313 -7.335 1.00 93.62 83 TRP A O 1
ATOM 650 N N . LYS A 1 84 ? 2.963 5.405 -9.271 1.00 93.75 84 LYS A N 1
ATOM 651 C CA . LYS A 1 84 ? 2.999 6.745 -8.660 1.00 93.75 84 LYS A CA 1
ATOM 652 C C . LYS A 1 84 ? 1.631 7.131 -8.100 1.00 93.75 84 LYS A C 1
ATOM 654 O O . LYS A 1 84 ? 1.549 7.632 -6.985 1.00 93.75 84 LYS A O 1
ATOM 659 N N . VAL A 1 85 ? 0.565 6.857 -8.854 1.00 95.00 85 VAL A N 1
ATOM 660 C CA . VAL A 1 85 ? -0.816 7.082 -8.399 1.00 95.00 85 VAL A CA 1
ATOM 661 C C . VAL A 1 85 ? -1.137 6.181 -7.209 1.00 95.00 85 VAL A C 1
ATOM 663 O O . VAL A 1 85 ? -1.616 6.66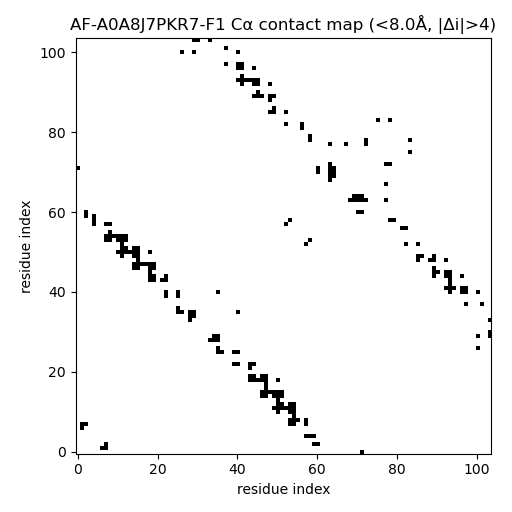8 -6.191 1.00 95.00 85 VAL A O 1
ATOM 666 N N . LEU A 1 86 ? -0.804 4.891 -7.294 1.00 95.12 86 LEU A N 1
ATOM 667 C CA . LEU A 1 86 ? -1.003 3.937 -6.202 1.00 95.12 86 LEU A CA 1
ATOM 668 C C . LEU A 1 86 ? -0.287 4.348 -4.922 1.00 95.12 86 LEU A C 1
ATOM 670 O O . LEU A 1 86 ? -0.842 4.163 -3.848 1.00 95.12 86 LEU A O 1
ATOM 674 N N . PHE A 1 87 ? 0.908 4.930 -5.017 1.00 93.94 87 PHE A N 1
ATOM 675 C CA . PHE A 1 87 ? 1.620 5.437 -3.849 1.00 93.94 87 PHE A CA 1
ATOM 676 C C . PHE A 1 87 ? 0.823 6.532 -3.125 1.00 93.94 87 PHE A C 1
ATOM 678 O O . PHE A 1 87 ? 0.659 6.475 -1.908 1.00 93.94 87 PHE A O 1
ATOM 685 N N . VAL A 1 88 ? 0.260 7.485 -3.875 1.00 96.12 88 VAL A N 1
ATOM 686 C CA . VAL A 1 88 ? -0.605 8.532 -3.309 1.00 96.12 88 VAL A CA 1
ATOM 687 C C . VAL A 1 88 ? -1.869 7.919 -2.707 1.00 96.12 88 VAL A C 1
ATOM 689 O O . VAL A 1 88 ? -2.216 8.230 -1.570 1.00 96.12 88 VAL A O 1
ATOM 692 N N . VAL A 1 89 ? -2.523 7.000 -3.424 1.00 96.69 89 VAL A N 1
ATOM 693 C CA . VAL A 1 89 ? -3.723 6.299 -2.935 1.00 96.69 89 VAL A CA 1
ATOM 694 C C . VAL A 1 89 ? -3.426 5.514 -1.657 1.00 96.69 89 VAL A C 1
ATOM 696 O O . VAL A 1 89 ? -4.231 5.540 -0.734 1.00 96.69 89 VAL A O 1
ATOM 699 N N . ALA A 1 90 ? -2.269 4.860 -1.563 1.00 96.12 90 ALA A N 1
ATOM 700 C CA . ALA A 1 90 ? -1.877 4.097 -0.386 1.00 96.12 90 ALA A CA 1
ATOM 701 C C . ALA A 1 90 ? -1.701 5.009 0.836 1.00 96.12 90 ALA A C 1
ATOM 703 O O . ALA A 1 90 ? -2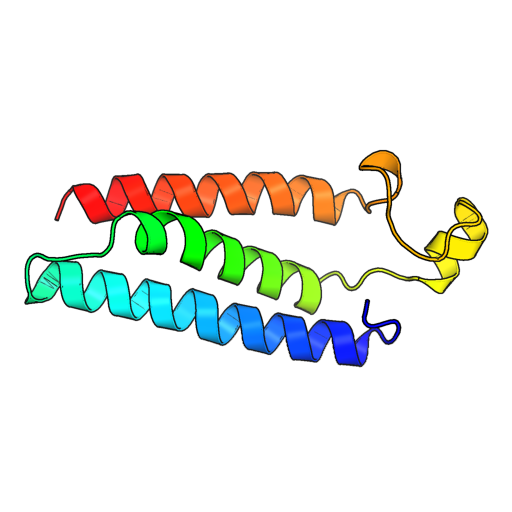.230 4.701 1.902 1.00 96.12 90 ALA A O 1
ATOM 704 N N . ILE A 1 91 ? -1.034 6.159 0.674 1.00 96.38 91 ILE A N 1
ATOM 705 C CA . ILE A 1 91 ? -0.901 7.164 1.741 1.00 96.38 91 ILE A CA 1
ATOM 706 C C . ILE A 1 91 ? -2.278 7.663 2.188 1.00 96.38 91 ILE A C 1
ATOM 708 O O . ILE A 1 91 ? -2.554 7.693 3.386 1.00 96.38 91 ILE A O 1
ATOM 712 N N . LEU A 1 92 ? -3.151 8.019 1.240 1.00 97.44 92 LEU A N 1
ATOM 713 C CA . LEU A 1 92 ? -4.504 8.483 1.548 1.00 97.44 92 LEU A CA 1
ATOM 714 C C . LEU A 1 92 ? -5.334 7.404 2.250 1.00 97.44 92 LEU A C 1
ATOM 716 O O . LEU A 1 92 ? -6.052 7.722 3.192 1.00 97.44 92 LEU A O 1
ATOM 720 N N . ALA A 1 93 ? -5.206 6.138 1.851 1.00 96.56 93 ALA A N 1
ATOM 721 C CA . ALA A 1 93 ? -5.888 5.025 2.502 1.00 96.56 93 ALA A CA 1
ATOM 722 C C . ALA A 1 93 ? -5.404 4.833 3.946 1.00 96.56 93 ALA A C 1
ATOM 724 O O . ALA A 1 93 ? -6.220 4.665 4.848 1.00 96.56 93 ALA A O 1
ATOM 725 N N . GLY A 1 94 ? -4.091 4.900 4.185 1.00 95.56 94 GLY A N 1
ATOM 726 C CA . GLY A 1 94 ? -3.520 4.797 5.528 1.00 95.56 94 GLY A CA 1
ATOM 727 C C . GLY A 1 94 ? -3.943 5.944 6.445 1.00 95.56 94 GLY A C 1
ATOM 728 O O . GLY A 1 94 ? -4.428 5.711 7.552 1.00 95.56 94 GLY A O 1
ATOM 729 N N . LEU A 1 95 ? -3.810 7.188 5.973 1.00 95.81 95 LEU A N 1
ATOM 730 C CA . LEU A 1 95 ? -4.217 8.377 6.728 1.00 95.81 95 LEU A CA 1
ATOM 731 C C . LEU A 1 95 ? -5.729 8.411 6.957 1.00 95.81 95 LEU A C 1
ATOM 733 O O . LEU A 1 95 ? -6.170 8.641 8.079 1.00 95.81 95 LEU A O 1
ATOM 737 N N . GLY A 1 96 ? -6.517 8.143 5.915 1.00 96.50 96 GLY A N 1
ATOM 738 C CA . GLY A 1 96 ? -7.973 8.106 5.991 1.00 96.50 96 GLY A CA 1
ATOM 739 C C . GLY A 1 96 ? -8.466 7.046 6.970 1.00 96.50 96 GLY A C 1
ATOM 740 O O . GLY A 1 96 ? -9.314 7.338 7.807 1.00 96.50 96 GLY A O 1
ATOM 741 N N . ASN A 1 97 ? -7.882 5.845 6.939 1.00 96.75 97 ASN A N 1
ATOM 742 C CA . ASN A 1 97 ? -8.228 4.796 7.892 1.00 96.75 97 ASN A CA 1
ATOM 743 C C . ASN A 1 97 ? -7.853 5.179 9.326 1.00 96.75 97 ASN A C 1
ATOM 745 O O . ASN A 1 97 ? -8.656 4.978 10.229 1.00 96.75 97 ASN A O 1
ATOM 749 N N . TRP A 1 98 ? -6.661 5.749 9.540 1.00 94.94 98 TRP A N 1
ATOM 750 C CA . TRP A 1 98 ? -6.233 6.193 10.867 1.00 94.94 98 TRP A CA 1
ATOM 751 C C . TRP A 1 98 ? -7.156 7.272 11.446 1.00 94.94 98 TRP A C 1
ATOM 753 O O . TRP A 1 98 ? -7.541 7.167 12.607 1.00 94.94 98 TRP A O 1
ATOM 763 N N . LEU A 1 99 ? -7.549 8.261 10.637 1.00 94.94 99 LEU A N 1
ATOM 764 C CA . LEU A 1 99 ? -8.480 9.317 11.044 1.00 94.94 99 LEU A CA 1
ATOM 765 C C . LEU A 1 99 ? -9.885 8.785 11.332 1.00 94.94 99 LEU A C 1
ATOM 767 O O . LEU A 1 99 ? -10.550 9.286 12.235 1.00 94.94 99 LEU A O 1
ATOM 771 N N . ALA A 1 100 ? -10.342 7.799 10.558 1.00 94.81 100 ALA A N 1
ATOM 772 C CA . ALA A 1 100 ? -11.666 7.213 10.713 1.00 94.81 100 ALA A CA 1
ATOM 773 C C . ALA A 1 100 ? -11.757 6.342 11.971 1.00 94.81 100 ALA A C 1
ATOM 775 O O . ALA A 1 100 ? -12.684 6.500 12.759 1.00 94.81 100 ALA A O 1
ATOM 776 N N . ILE A 1 101 ? -10.784 5.455 12.185 1.00 94.06 101 ILE A N 1
ATOM 777 C CA . ILE A 1 101 ? -10.787 4.542 13.333 1.00 94.06 101 ILE A CA 1
ATOM 778 C C . ILE A 1 101 ? -10.471 5.257 14.650 1.00 94.06 101 ILE A C 1
ATOM 780 O O . ILE A 1 101 ? -10.883 4.789 15.697 1.00 94.06 101 ILE A O 1
ATOM 784 N N . SER A 1 102 ? -9.807 6.420 14.622 1.00 90.88 102 SER A N 1
ATOM 785 C CA . SER A 1 102 ? -9.568 7.221 15.831 1.00 90.88 102 SER A CA 1
ATOM 786 C C . SER A 1 102 ? -10.808 7.918 16.394 1.00 90.88 102 SER A C 1
ATOM 788 O O . SER A 1 102 ? -10.691 8.579 17.422 1.00 90.88 102 SER A O 1
ATOM 790 N N . GLN A 1 103 ? -11.948 7.848 15.702 1.00 88.88 103 GLN A N 1
ATOM 791 C CA . GLN A 1 103 ? -13.227 8.377 16.192 1.00 88.88 103 GLN A CA 1
ATOM 792 C C . GLN A 1 103 ? -14.015 7.355 17.027 1.00 88.88 103 GLN A C 1
ATOM 794 O O . GLN A 1 103 ? -15.093 7.690 17.513 1.00 88.88 103 GLN A O 1
ATOM 799 N N . TRP A 1 104 ? -13.502 6.130 17.145 1.00 85.38 104 TRP A N 1
ATOM 800 C CA . TRP A 1 104 ? -14.096 5.009 17.870 1.00 85.38 104 TRP A CA 1
ATOM 801 C C . TRP A 1 104 ? -13.235 4.679 19.087 1.00 85.38 104 TRP A C 1
ATOM 803 O O . TRP A 1 104 ? -13.835 4.388 20.142 1.00 85.38 104 TRP A O 1
#

Solvent-accessible surface area (backbone atoms only — not comparable to full-atom values): 5434 Å² total; per-residue (Å²): 130,70,67,49,53,66,56,29,23,53,52,8,49,50,33,24,52,53,16,44,49,51,42,52,48,42,50,50,34,20,74,74,68,63,44,67,59,70,68,53,43,30,47,24,39,26,40,16,45,50,9,47,42,27,47,76,58,48,70,59,48,67,60,40,29,73,79,66,75,35,92,60,81,85,47,79,84,67,50,57,71,67,57,59,53,47,51,54,52,16,52,51,42,6,53,50,42,34,61,57,58,71,76,84

Foldseek 3Di:
DDQDLVVLQVQLVVQLCQLVVVLVVQLVCCVPVVDHDLVSQQVSLLSNLVSVCSNPPPDNQVVLCVVPVDSDPPDPVSDDPSVVVSNVVSNCRSVVSSVVSVVD